Protein AF-A0A0F0H062-F1 (afdb_monomer)

Radius of gyration: 13.93 Å; Cα contacts (8 Å, |Δi|>4): 154; chains: 1; bounding box: 24×30×42 Å

Sequence (92 aa):
MITVFLSVYHFDGDPAALLPGYDRMFAGLQPDGVHACVVREDGISVYDGCPTRAEFEAFSTGEAFRTALATAGLPSPRIEALGEVHEPAMAT

Foldseek 3Di:
DFAFFKKKWAAFDQQVVAVQLVCQLCPPPDADDDWDWDQDRGYIMIIHTDRDPVVVVPQLPDPVNVVSCVVSVTDHTDMGGDGTDDDDDDDD

Solvent-accessible surface area (backbone atoms only — not comparable to full-atom values): 5269 Å² total; per-residue (Å²): 81,79,68,28,21,35,31,36,39,38,38,77,45,60,37,85,69,44,49,65,15,52,52,57,61,50,62,89,63,78,79,79,72,55,70,47,79,45,82,48,92,59,9,39,34,38,37,42,36,28,79,37,63,68,56,42,55,55,43,77,75,29,67,68,46,56,50,47,32,56,75,25,67,41,75,88,52,54,78,46,83,74,46,76,40,74,45,79,86,75,86,128

Nearest PDB structures (foldseek):
  2w25-assembly1_B  TM=5.236E-01  e=1.365E-01  Mycobacterium tuberculosis H37Rv
  2kjw-assembly1_A  TM=5.094E-01  e=1.761E-01  Thermus thermophilus
  5b0b-assembly2_B  TM=5.445E-01  e=1.745E+00  Cannabis sativa
  2p6s-assembly1_H  TM=5.547E-01  e=2.558E+00  Neisseria meningitidis MC58
  5t41-assembly1_A  TM=3.209E-01  e=2.932E-01  Mycobacterium avium 104

pLDDT: mean 92.6, std 8.12, range [61.66, 98.75]

Mean predicted aligned error: 3.73 Å

Structure (mmCIF, N/CA/C/O backbone):
data_AF-A0A0F0H062-F1
#
_entry.id   AF-A0A0F0H062-F1
#
loop_
_atom_site.group_PDB
_atom_site.id
_atom_site.type_symbol
_atom_site.label_atom_id
_atom_site.label_alt_id
_atom_site.label_comp_id
_atom_site.label_asym_id
_atom_site.label_entity_id
_atom_site.label_seq_id
_atom_site.pdbx_PDB_ins_code
_atom_site.Cartn_x
_atom_site.Cartn_y
_atom_site.Cartn_z
_atom_site.occupancy
_atom_site.B_iso_or_equiv
_atom_site.auth_seq_id
_atom_site.auth_comp_id
_atom_site.auth_asym_id
_atom_site.auth_atom_id
_atom_site.pdbx_PDB_model_num
ATOM 1 N N . MET A 1 1 ? 4.874 -10.537 -20.591 1.00 69.12 1 MET A N 1
ATOM 2 C CA . MET A 1 1 ? 5.403 -9.152 -20.653 1.00 69.12 1 MET A CA 1
ATOM 3 C C . MET A 1 1 ? 5.665 -8.704 -19.226 1.00 69.12 1 MET A C 1
ATOM 5 O O . MET A 1 1 ? 4.852 -9.052 -18.383 1.00 69.12 1 MET A O 1
ATOM 9 N N . ILE A 1 2 ? 6.783 -8.030 -18.929 1.00 72.06 2 ILE A N 1
ATOM 10 C CA . ILE A 1 2 ? 6.912 -7.359 -17.624 1.00 72.06 2 ILE A CA 1
ATOM 11 C C . ILE A 1 2 ? 6.068 -6.095 -17.682 1.00 72.06 2 ILE A C 1
ATOM 13 O O . ILE A 1 2 ? 6.221 -5.331 -18.635 1.00 72.06 2 ILE A O 1
ATOM 17 N N . THR A 1 3 ? 5.166 -5.915 -16.723 1.00 82.38 3 THR A N 1
ATOM 18 C CA . THR A 1 3 ? 4.207 -4.802 -16.755 1.00 82.38 3 THR A CA 1
ATOM 19 C C . THR A 1 3 ? 4.478 -3.757 -15.686 1.00 82.38 3 THR A C 1
ATOM 21 O O . THR A 1 3 ? 4.479 -2.572 -16.001 1.00 82.38 3 THR A O 1
ATOM 24 N N . VAL A 1 4 ? 4.786 -4.178 -14.458 1.00 91.81 4 VAL A N 1
ATOM 25 C CA . VAL A 1 4 ? 5.050 -3.283 -13.320 1.00 91.81 4 VAL A CA 1
ATOM 26 C C . VAL A 1 4 ? 6.085 -3.878 -12.360 1.00 91.81 4 VAL A C 1
ATOM 28 O O . VAL A 1 4 ? 6.340 -5.085 -12.357 1.00 91.81 4 VAL A O 1
ATOM 31 N N . PHE A 1 5 ? 6.658 -3.036 -11.505 1.00 94.81 5 PHE A N 1
ATOM 32 C CA . PHE A 1 5 ? 7.372 -3.423 -10.295 1.00 94.81 5 PHE A CA 1
ATOM 33 C C . PHE A 1 5 ? 6.408 -3.419 -9.104 1.00 94.81 5 PHE A C 1
ATOM 35 O O . PHE A 1 5 ? 5.815 -2.389 -8.786 1.00 94.81 5 PHE A O 1
ATOM 42 N N . LEU A 1 6 ? 6.251 -4.565 -8.445 1.00 96.44 6 LEU A N 1
ATOM 43 C CA . LEU A 1 6 ? 5.332 -4.748 -7.329 1.00 96.44 6 LEU A CA 1
ATOM 44 C C . LEU A 1 6 ? 6.025 -4.511 -5.988 1.00 96.44 6 LEU A C 1
ATOM 46 O O . LEU A 1 6 ? 7.133 -4.993 -5.728 1.00 96.44 6 LEU A O 1
ATOM 50 N N . SER A 1 7 ? 5.313 -3.817 -5.113 1.00 96.94 7 SER A N 1
ATOM 51 C CA . SER A 1 7 ? 5.695 -3.580 -3.726 1.00 96.94 7 S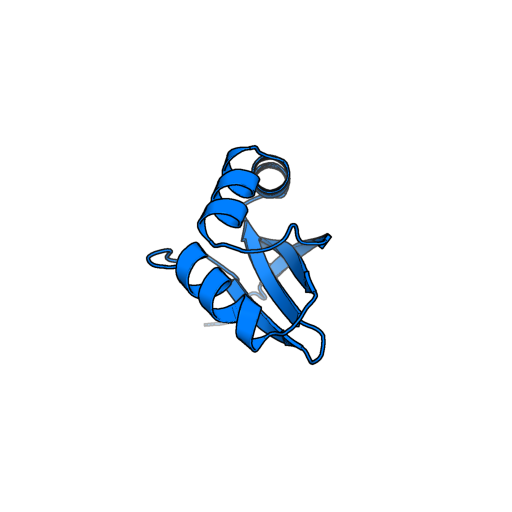ER A CA 1
ATOM 52 C C . SER A 1 7 ? 4.528 -3.858 -2.786 1.00 96.94 7 SER A C 1
ATOM 54 O O . SER A 1 7 ? 3.375 -3.923 -3.222 1.00 96.94 7 SER A O 1
ATOM 56 N N . VAL A 1 8 ? 4.833 -4.028 -1.499 1.00 98.12 8 VAL A N 1
ATOM 57 C CA . VAL A 1 8 ? 3.831 -4.134 -0.436 1.00 98.12 8 VAL A CA 1
ATOM 58 C C . VAL A 1 8 ? 4.109 -3.122 0.659 1.00 98.12 8 VAL A C 1
ATOM 60 O O . VAL A 1 8 ? 5.230 -3.002 1.155 1.00 98.12 8 VAL A O 1
ATOM 63 N N . TYR A 1 9 ? 3.054 -2.428 1.072 1.00 98.00 9 TYR A N 1
ATOM 64 C CA . TYR A 1 9 ? 3.043 -1.545 2.231 1.00 98.00 9 TYR A CA 1
ATOM 65 C C . TYR A 1 9 ? 2.249 -2.216 3.350 1.00 98.00 9 TYR A C 1
ATOM 67 O O . TYR A 1 9 ? 1.023 -2.329 3.277 1.00 98.00 9 TYR A O 1
ATOM 75 N N . HIS A 1 10 ? 2.947 -2.673 4.386 1.00 98.44 10 HIS A N 1
ATOM 76 C CA . HIS A 1 10 ? 2.338 -3.284 5.561 1.00 98.44 10 HIS A CA 1
ATOM 77 C C . HIS A 1 10 ? 2.082 -2.226 6.628 1.00 98.44 10 HIS A C 1
ATOM 79 O O . HIS A 1 10 ? 3.020 -1.675 7.210 1.00 98.44 10 HIS A O 1
ATOM 85 N N . PHE A 1 11 ? 0.808 -1.983 6.907 1.00 98.50 11 PHE A N 1
ATOM 86 C CA . PHE A 1 11 ? 0.370 -1.171 8.033 1.00 98.50 11 PHE A CA 1
ATOM 87 C C . PHE A 1 11 ? -0.117 -2.115 9.124 1.00 98.50 11 PHE A C 1
ATOM 89 O O . PHE A 1 11 ? -1.021 -2.914 8.878 1.00 98.50 11 PHE A O 1
ATOM 96 N N . ASP A 1 12 ? 0.479 -2.027 10.308 1.00 98.19 12 ASP A N 1
ATOM 97 C CA . ASP A 1 12 ? 0.025 -2.788 11.469 1.00 98.19 12 ASP A CA 1
ATOM 98 C C . ASP A 1 12 ? -0.925 -1.952 12.327 1.00 98.19 12 ASP A C 1
ATOM 100 O O . ASP A 1 12 ? -0.818 -0.723 12.386 1.00 98.19 12 ASP A O 1
ATOM 104 N N . GLY A 1 13 ? -1.824 -2.631 13.032 1.00 97.50 13 GLY A N 1
ATOM 105 C CA . GLY A 1 13 ? -2.802 -2.031 13.932 1.00 97.50 13 GLY A CA 1
ATOM 106 C C . GLY A 1 13 ? -4.206 -2.564 13.682 1.00 97.50 13 GLY A C 1
ATOM 107 O O . GLY A 1 13 ? -4.391 -3.560 12.993 1.00 97.50 13 GLY A O 1
ATOM 108 N N . ASP A 1 14 ? -5.207 -1.891 14.246 1.00 98.12 14 ASP A N 1
ATOM 109 C CA . ASP A 1 14 ? -6.611 -2.240 14.024 1.00 98.12 14 ASP A CA 1
ATOM 110 C C . ASP A 1 14 ? -7.022 -1.923 12.569 1.00 98.12 14 ASP A C 1
ATOM 112 O O . ASP A 1 14 ? -7.017 -0.747 12.181 1.00 98.12 14 ASP A O 1
ATOM 116 N N . PRO A 1 15 ? -7.417 -2.920 11.753 1.00 98.31 15 PRO A N 1
ATOM 117 C CA . PRO A 1 15 ? -7.858 -2.678 10.383 1.00 98.31 15 PRO A CA 1
ATOM 118 C C . PRO A 1 15 ? -9.038 -1.708 10.282 1.00 98.31 15 PRO A C 1
ATOM 120 O O . PRO A 1 15 ? -9.104 -0.932 9.328 1.00 98.31 15 PRO A O 1
ATOM 123 N N . ALA A 1 16 ? -9.942 -1.694 11.268 1.00 98.12 16 ALA A N 1
ATOM 124 C CA . ALA A 1 16 ? -11.076 -0.773 11.281 1.00 98.12 16 ALA A CA 1
ATOM 125 C C . ALA A 1 16 ? -10.633 0.693 11.428 1.00 98.12 16 ALA A C 1
ATOM 127 O O . ALA A 1 16 ? -11.308 1.596 10.933 1.00 98.12 16 ALA A O 1
ATOM 128 N N . ALA A 1 17 ? -9.481 0.933 12.062 1.00 97.75 17 ALA A N 1
ATOM 129 C CA . ALA A 1 17 ? -8.870 2.254 12.160 1.00 97.75 17 ALA A CA 1
ATOM 130 C C . ALA A 1 17 ? -8.035 2.617 10.917 1.00 97.75 17 ALA A C 1
ATOM 132 O O . ALA A 1 17 ? -7.925 3.796 10.577 1.00 97.75 17 ALA A O 1
ATOM 133 N N . LEU A 1 18 ? -7.457 1.625 10.229 1.00 98.62 18 LEU A N 1
ATOM 134 C CA . LEU A 1 18 ? -6.576 1.831 9.072 1.00 98.62 18 LEU A CA 1
ATOM 135 C C . LEU A 1 18 ? -7.339 2.040 7.758 1.00 98.62 18 LEU A C 1
ATOM 137 O O . LEU A 1 18 ? -6.962 2.902 6.963 1.00 98.62 18 LEU A O 1
ATOM 141 N N . LEU A 1 19 ? -8.418 1.286 7.528 1.00 98.50 19 LEU A N 1
ATOM 142 C CA . LEU A 1 19 ? -9.172 1.313 6.268 1.00 98.50 19 LEU A CA 1
ATOM 143 C C . LEU A 1 19 ? -9.684 2.713 5.878 1.00 98.50 19 LEU A C 1
ATOM 145 O O . LEU A 1 19 ? -9.454 3.110 4.738 1.00 98.50 19 LEU A O 1
ATOM 149 N N . PRO A 1 20 ? -10.250 3.536 6.786 1.00 98.38 20 PRO A N 1
ATOM 150 C CA . PRO A 1 20 ? -10.654 4.899 6.430 1.00 98.38 20 PRO A CA 1
ATOM 151 C C . PRO A 1 20 ? -9.482 5.796 6.005 1.00 98.38 20 PRO A C 1
ATOM 153 O O . PRO A 1 20 ? -9.655 6.743 5.238 1.00 98.38 20 PRO A O 1
ATOM 156 N N . GLY A 1 21 ? -8.278 5.545 6.529 1.00 97.94 21 GLY A N 1
ATOM 157 C CA . GLY A 1 21 ? -7.068 6.240 6.098 1.00 97.94 21 GLY A CA 1
ATOM 158 C C . GLY A 1 21 ? -6.638 5.810 4.700 1.00 97.94 21 GLY A C 1
ATOM 159 O O . GLY A 1 21 ? -6.383 6.663 3.853 1.00 97.94 21 GLY A O 1
ATOM 160 N N . TYR A 1 22 ? -6.643 4.503 4.438 1.00 97.50 22 TYR A N 1
ATOM 161 C CA . TYR A 1 22 ? -6.407 3.945 3.107 1.00 97.50 22 TYR A CA 1
ATOM 162 C C . TYR A 1 22 ? -7.388 4.519 2.070 1.00 97.50 22 TYR A C 1
ATOM 164 O O . TYR A 1 22 ? -6.946 5.061 1.058 1.00 97.50 22 TYR A O 1
ATOM 172 N N . ASP A 1 23 ? -8.689 4.528 2.368 1.00 97.06 23 ASP A N 1
ATOM 173 C CA . ASP A 1 23 ? -9.713 5.073 1.469 1.00 97.06 23 ASP A CA 1
ATOM 174 C C . ASP A 1 23 ? -9.468 6.554 1.153 1.00 97.06 23 ASP A C 1
ATOM 176 O O . ASP A 1 23 ? -9.593 6.976 0.006 1.00 97.06 23 ASP A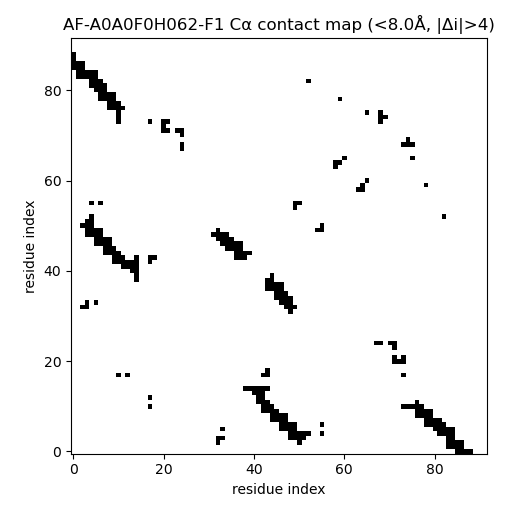 O 1
ATOM 180 N N . ARG A 1 24 ? -9.072 7.358 2.152 1.00 96.19 24 ARG A N 1
ATOM 181 C CA . ARG A 1 24 ? -8.710 8.771 1.943 1.00 96.19 24 ARG A CA 1
ATOM 182 C C . ARG A 1 24 ? -7.460 8.932 1.089 1.00 96.19 24 ARG A C 1
ATOM 184 O O . ARG A 1 24 ? -7.423 9.833 0.257 1.00 96.19 24 ARG A O 1
ATOM 191 N N . MET A 1 25 ? -6.446 8.098 1.308 1.00 93.50 25 MET A N 1
ATOM 192 C CA . MET A 1 25 ? -5.186 8.159 0.570 1.00 93.50 25 MET A CA 1
ATOM 193 C C . MET A 1 25 ? -5.386 7.855 -0.916 1.00 93.50 25 MET A C 1
ATOM 195 O O . MET A 1 25 ? -4.772 8.510 -1.754 1.00 93.50 25 MET A O 1
ATOM 199 N N . PHE A 1 26 ? -6.257 6.895 -1.231 1.00 90.44 26 PHE A N 1
ATOM 200 C CA . PHE A 1 26 ? -6.516 6.439 -2.598 1.00 90.44 26 PHE A CA 1
ATOM 201 C C . PHE A 1 26 ? -7.792 7.026 -3.222 1.00 90.44 26 PHE A C 1
ATOM 203 O O . PHE A 1 26 ? -8.153 6.680 -4.348 1.00 90.44 26 PHE A O 1
ATOM 210 N N . ALA A 1 27 ? -8.461 7.958 -2.540 1.00 91.50 27 ALA A N 1
ATOM 211 C CA . ALA A 1 27 ? -9.644 8.629 -3.062 1.00 91.50 27 ALA A CA 1
ATOM 212 C C . ALA A 1 27 ? -9.329 9.361 -4.380 1.00 91.50 27 ALA A C 1
ATOM 214 O O . ALA A 1 27 ? -8.585 10.340 -4.408 1.00 91.50 27 ALA A O 1
ATOM 215 N N . GLY A 1 28 ? -9.931 8.900 -5.481 1.00 79.31 28 GLY A N 1
ATOM 216 C CA . GLY A 1 28 ? -9.773 9.507 -6.807 1.00 79.31 28 GLY A CA 1
ATOM 217 C C . GLY A 1 28 ? -8.521 9.074 -7.575 1.00 79.31 28 GLY A C 1
ATOM 218 O O . GLY A 1 28 ? -8.315 9.555 -8.689 1.00 79.31 28 GLY A O 1
ATOM 219 N N . LEU A 1 29 ? -7.715 8.160 -7.028 1.00 80.94 29 LEU A N 1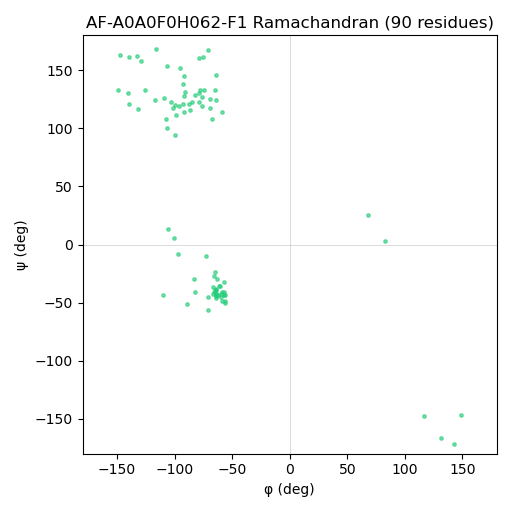
ATOM 220 C CA . LEU A 1 29 ? -6.638 7.511 -7.770 1.00 80.94 29 LEU A CA 1
ATOM 221 C C . LEU A 1 29 ? -7.214 6.417 -8.676 1.00 80.94 29 LEU A C 1
ATOM 223 O O . LEU A 1 29 ? -8.035 5.603 -8.258 1.00 80.94 29 LEU A O 1
ATOM 227 N N . GLN A 1 30 ? -6.771 6.406 -9.931 1.00 78.38 30 GLN A N 1
ATOM 228 C CA . GLN A 1 30 ? -7.024 5.319 -10.872 1.00 78.38 30 GLN A CA 1
ATOM 229 C C . GLN A 1 30 ? -5.708 4.557 -11.034 1.00 78.38 30 GLN A C 1
ATOM 231 O O . GLN A 1 30 ? -4.820 5.063 -11.721 1.00 78.38 30 GLN A O 1
ATOM 236 N N . PRO A 1 31 ? -5.528 3.413 -10.353 1.00 76.56 31 PRO A N 1
ATOM 237 C CA . PRO A 1 31 ? -4.288 2.661 -10.456 1.00 76.56 31 PRO A CA 1
ATOM 238 C C . PRO A 1 31 ? -4.121 2.129 -11.880 1.00 76.56 31 PRO A C 1
ATOM 240 O O . PRO A 1 31 ? -5.054 1.565 -12.454 1.00 76.56 31 PRO A O 1
ATOM 243 N N . ASP A 1 32 ? -2.926 2.307 -12.432 1.00 71.12 32 ASP A N 1
ATOM 244 C CA . ASP A 1 32 ? -2.521 1.710 -13.701 1.00 71.12 32 ASP A CA 1
ATOM 245 C C . ASP A 1 32 ? -1.669 0.474 -13.380 1.00 71.12 32 ASP A C 1
ATOM 247 O O . ASP A 1 32 ? -0.488 0.579 -13.051 1.00 71.12 32 ASP A O 1
ATOM 251 N N . GLY A 1 33 ? -2.307 -0.701 -13.343 1.00 80.88 33 GLY A N 1
ATOM 252 C CA . GLY A 1 33 ? -1.672 -1.971 -12.979 1.00 80.88 33 GLY A CA 1
ATOM 253 C C . GLY A 1 33 ? -2.239 -2.622 -11.713 1.00 80.88 33 GLY A C 1
ATOM 254 O O . GLY A 1 33 ? -3.437 -2.559 -11.434 1.00 80.88 33 GLY A O 1
ATOM 255 N N . VAL A 1 34 ? -1.378 -3.324 -10.968 1.00 88.31 34 VAL A N 1
ATOM 256 C CA . VAL A 1 34 ? -1.773 -4.083 -9.772 1.00 88.31 34 VAL A CA 1
ATOM 257 C C . VAL A 1 34 ? -2.001 -3.132 -8.601 1.00 88.31 34 VAL A C 1
ATOM 259 O O . VAL A 1 34 ? -1.065 -2.485 -8.147 1.00 88.31 34 VAL A O 1
ATOM 262 N N . HIS A 1 35 ? -3.220 -3.106 -8.069 1.00 93.31 35 HIS A N 1
ATOM 263 C CA . HIS A 1 35 ? -3.526 -2.444 -6.806 1.00 93.31 35 HIS A CA 1
ATOM 264 C C . HIS A 1 35 ? -4.507 -3.293 -5.996 1.00 93.31 35 HIS A C 1
ATOM 266 O O . HIS A 1 35 ? -5.609 -3.589 -6.461 1.00 93.31 35 HIS A O 1
ATOM 272 N N . ALA A 1 36 ? -4.115 -3.705 -4.792 1.00 95.19 36 ALA A N 1
ATOM 273 C CA . ALA A 1 36 ? -4.968 -4.491 -3.910 1.00 95.19 36 ALA A CA 1
ATOM 274 C C . ALA A 1 36 ? -4.672 -4.206 -2.438 1.00 95.19 36 ALA A C 1
ATOM 276 O O . ALA A 1 36 ? -3.525 -4.254 -2.005 1.00 95.19 36 ALA A O 1
ATOM 277 N N . CYS A 1 37 ? -5.719 -3.992 -1.645 1.00 97.81 37 CYS A N 1
ATOM 278 C CA . CYS A 1 37 ? -5.622 -3.927 -0.192 1.00 97.81 37 CYS A CA 1
ATOM 279 C C . CYS A 1 37 ? -6.099 -5.250 0.416 1.00 97.81 37 CYS A C 1
ATOM 281 O O . CYS A 1 37 ? -7.255 -5.641 0.258 1.00 97.81 37 CYS A O 1
ATOM 283 N N . VAL A 1 38 ? -5.199 -5.948 1.106 1.00 98.44 38 VAL A N 1
ATOM 284 C CA . VAL A 1 38 ? -5.492 -7.179 1.843 1.00 98.44 38 VAL A CA 1
ATOM 285 C C . VAL A 1 38 ? -5.652 -6.840 3.319 1.00 98.44 38 VAL A C 1
ATOM 287 O O . VAL A 1 38 ? -4.718 -6.356 3.959 1.00 98.44 38 VAL A O 1
ATOM 290 N N . VAL A 1 39 ? -6.833 -7.125 3.866 1.00 98.56 39 VAL A N 1
ATOM 291 C CA . VAL A 1 39 ? -7.115 -6.991 5.299 1.00 98.56 39 VAL A CA 1
ATOM 292 C C . VAL A 1 39 ? -6.615 -8.232 6.033 1.00 98.56 39 VAL A C 1
ATOM 294 O O . VAL A 1 39 ? -6.925 -9.359 5.648 1.00 98.56 39 VAL A O 1
ATOM 297 N N . ARG A 1 40 ? -5.835 -8.019 7.091 1.00 97.94 40 ARG A N 1
ATOM 298 C CA . ARG A 1 40 ? -5.298 -9.046 7.990 1.00 97.94 40 ARG A CA 1
ATOM 299 C C . ARG A 1 40 ? -5.874 -8.832 9.390 1.00 97.94 40 ARG A C 1
ATOM 301 O O . ARG A 1 40 ? -6.464 -7.794 9.666 1.00 97.94 40 ARG A O 1
ATOM 308 N N . GLU A 1 41 ? -5.694 -9.799 10.281 1.00 97.62 41 GLU A N 1
ATOM 309 C CA . GLU A 1 41 ? -6.108 -9.660 11.687 1.00 97.62 41 GLU A CA 1
ATOM 310 C C . GLU A 1 41 ? -5.376 -8.506 12.396 1.00 97.62 41 GLU A C 1
ATOM 312 O O . GLU A 1 41 ? -5.960 -7.797 13.208 1.00 97.62 41 GLU A O 1
ATOM 317 N N . ASP A 1 4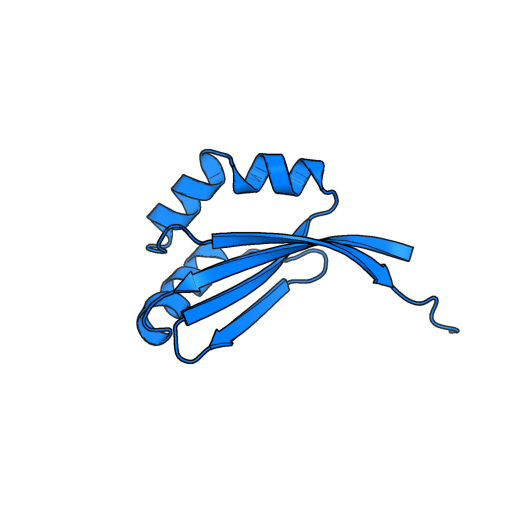2 ? -4.108 -8.296 12.044 1.00 97.00 42 ASP A N 1
ATOM 318 C CA . ASP A 1 42 ? -3.173 -7.359 12.668 1.00 97.00 42 ASP A CA 1
ATOM 319 C C . ASP A 1 42 ? -2.904 -6.099 11.826 1.00 97.00 42 ASP A C 1
ATOM 321 O O . ASP A 1 42 ? -1.949 -5.369 12.101 1.00 97.00 42 ASP A O 1
ATOM 325 N N . GLY A 1 43 ? -3.712 -5.841 10.791 1.00 98.50 43 GLY A N 1
ATOM 326 C CA . GLY A 1 43 ? -3.635 -4.613 10.001 1.00 98.50 43 GLY A CA 1
ATOM 327 C C . GLY A 1 43 ? -4.029 -4.789 8.537 1.00 98.50 43 GLY A C 1
ATOM 328 O O . GLY A 1 43 ? -4.892 -5.596 8.198 1.00 98.50 43 GLY A O 1
ATOM 329 N N . ILE A 1 44 ? -3.390 -4.034 7.642 1.00 98.75 44 ILE A N 1
ATOM 330 C CA . ILE A 1 44 ? -3.608 -4.131 6.190 1.00 98.75 44 ILE A CA 1
ATOM 331 C C . ILE A 1 44 ? -2.285 -4.272 5.432 1.00 98.75 44 ILE A C 1
ATOM 333 O O . ILE A 1 44 ? -1.206 -3.943 5.929 1.00 98.75 44 ILE A O 1
ATOM 337 N N . SER A 1 45 ? -2.346 -4.815 4.222 1.00 98.62 45 SER A N 1
ATOM 338 C CA . SER A 1 45 ? -1.219 -4.887 3.290 1.00 98.62 45 SER A CA 1
ATOM 339 C C . SER A 1 45 ? -1.669 -4.407 1.925 1.00 98.62 45 SER A C 1
ATOM 341 O O . SER A 1 45 ? -2.558 -5.001 1.321 1.00 98.62 45 SER A O 1
ATOM 343 N N . VAL A 1 46 ? -1.077 -3.309 1.467 1.00 97.50 46 VAL A N 1
ATOM 344 C CA . VAL A 1 46 ? -1.399 -2.711 0.172 1.00 97.50 46 VAL A CA 1
ATOM 345 C C . VAL A 1 46 ? -0.351 -3.163 -0.829 1.00 97.50 46 VAL A C 1
ATOM 347 O O . VAL A 1 46 ? 0.812 -2.793 -0.709 1.00 97.50 46 VAL A O 1
ATOM 350 N N . TYR A 1 47 ? -0.770 -3.984 -1.781 1.00 96.81 47 TYR A N 1
ATOM 351 C CA . TYR A 1 47 ? 0.000 -4.376 -2.950 1.00 96.81 47 TYR A CA 1
ATOM 352 C C . TYR A 1 47 ? -0.194 -3.309 -4.013 1.00 96.81 47 TYR A C 1
ATOM 354 O O . TYR A 1 47 ? -1.332 -3.035 -4.392 1.00 96.81 47 TYR A O 1
ATOM 362 N N . ASP A 1 48 ? 0.898 -2.722 -4.481 1.00 94.19 48 ASP A N 1
ATOM 363 C CA . ASP A 1 48 ? 0.851 -1.613 -5.428 1.00 94.19 48 ASP A CA 1
ATOM 364 C C . ASP A 1 48 ? 1.958 -1.750 -6.473 1.00 94.19 48 ASP A C 1
ATOM 366 O O . ASP A 1 48 ? 3.128 -2.010 -6.148 1.00 94.19 48 ASP A O 1
ATOM 370 N N . GLY A 1 49 ? 1.555 -1.628 -7.733 1.00 93.38 49 GLY A N 1
ATOM 371 C CA . GLY A 1 49 ? 2.417 -1.663 -8.898 1.00 93.38 49 GLY A CA 1
ATOM 372 C C . GLY A 1 49 ? 2.872 -0.263 -9.292 1.00 93.38 49 GLY A C 1
ATOM 373 O O . GLY A 1 49 ? 2.059 0.626 -9.514 1.00 93.38 49 GLY A O 1
ATOM 374 N N . CYS A 1 50 ? 4.181 -0.091 -9.444 1.00 91.12 50 CYS A N 1
ATOM 375 C CA . CYS A 1 50 ? 4.793 1.081 -10.070 1.00 91.12 50 CYS A CA 1
ATOM 376 C C . CYS A 1 50 ? 5.332 0.705 -11.460 1.00 91.12 50 CYS A 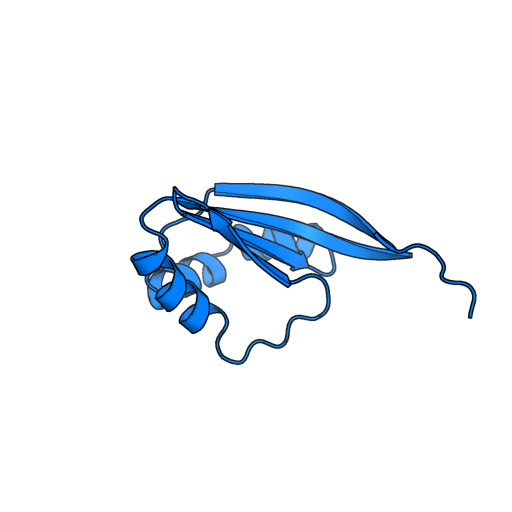C 1
ATOM 378 O O . CYS A 1 50 ? 5.711 -0.452 -11.651 1.00 91.12 50 CYS A O 1
ATOM 380 N N . PRO A 1 51 ? 5.457 1.635 -12.425 1.00 91.44 51 PRO A N 1
ATOM 381 C CA . PRO A 1 51 ? 5.981 1.284 -13.748 1.00 91.44 51 PRO A CA 1
ATOM 382 C C . PRO A 1 51 ? 7.416 0.733 -13.683 1.00 91.44 51 PRO A C 1
ATOM 384 O O . PRO A 1 51 ? 7.764 -0.200 -14.406 1.00 91.44 51 PRO A O 1
ATOM 387 N N . THR A 1 52 ? 8.244 1.249 -12.769 1.00 92.81 52 THR A N 1
ATOM 388 C CA . THR A 1 52 ? 9.621 0.782 -12.561 1.00 92.81 52 THR A CA 1
ATOM 389 C C . THR A 1 52 ? 10.027 0.713 -11.088 1.00 92.81 52 THR A C 1
ATOM 391 O O . THR A 1 52 ? 9.469 1.386 -10.221 1.00 92.81 52 THR A O 1
ATOM 394 N N . ARG A 1 53 ? 11.092 -0.053 -10.805 1.00 94.88 53 ARG A N 1
ATOM 395 C CA . ARG A 1 53 ? 11.739 -0.081 -9.483 1.00 94.88 53 ARG A CA 1
ATOM 396 C C . ARG A 1 53 ? 12.219 1.304 -9.035 1.00 94.88 53 ARG A C 1
ATOM 398 O O . ARG A 1 53 ? 12.081 1.645 -7.866 1.00 94.88 53 ARG A O 1
ATOM 405 N N . ALA A 1 54 ? 12.785 2.086 -9.953 1.00 95.06 54 ALA A N 1
ATOM 406 C CA . ALA A 1 54 ? 13.325 3.407 -9.641 1.00 95.06 54 ALA A CA 1
ATOM 407 C C . ALA A 1 54 ? 12.223 4.387 -9.208 1.00 95.06 54 ALA A C 1
ATOM 409 O O . ALA A 1 54 ? 12.420 5.155 -8.269 1.00 95.06 54 ALA A O 1
ATOM 410 N N . GLU A 1 55 ? 11.053 4.335 -9.849 1.00 93.06 55 GLU A N 1
ATOM 411 C CA . GLU A 1 55 ? 9.894 5.140 -9.445 1.00 93.06 55 GLU A CA 1
ATOM 412 C C . GLU A 1 55 ? 9.355 4.713 -8.083 1.00 93.06 55 GLU A C 1
ATOM 414 O O . GLU A 1 55 ? 9.102 5.574 -7.241 1.00 93.06 55 GLU A O 1
ATOM 419 N N . PHE A 1 56 ? 9.259 3.403 -7.830 1.00 94.12 56 PHE A N 1
ATOM 420 C CA . PHE A 1 56 ? 8.906 2.886 -6.509 1.00 94.12 56 PHE A CA 1
ATOM 421 C C . PHE A 1 56 ? 9.866 3.406 -5.425 1.00 94.12 56 PHE A C 1
ATOM 423 O O . PHE A 1 56 ? 9.418 3.933 -4.405 1.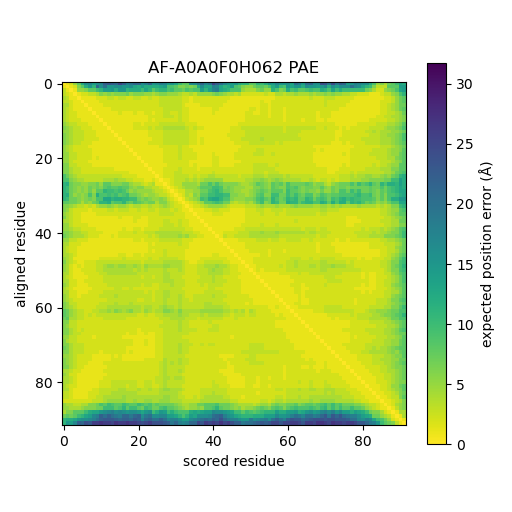00 94.12 56 PHE A O 1
ATOM 430 N N . GLU A 1 57 ? 11.181 3.296 -5.629 1.00 95.44 57 GLU A N 1
ATOM 431 C CA . GLU A 1 57 ? 12.187 3.729 -4.650 1.00 95.44 57 GLU A CA 1
ATOM 432 C C . GLU A 1 57 ? 12.133 5.248 -4.415 1.00 95.44 57 GLU A C 1
ATOM 434 O O . GLU A 1 57 ? 12.156 5.701 -3.267 1.00 95.44 57 GLU A O 1
ATOM 439 N N . ALA A 1 58 ? 12.003 6.040 -5.484 1.00 94.19 58 ALA A N 1
ATOM 440 C CA . ALA A 1 58 ? 11.893 7.494 -5.392 1.00 94.19 58 ALA A CA 1
ATOM 441 C C . ALA A 1 58 ? 10.618 7.939 -4.657 1.00 94.19 58 ALA A C 1
ATOM 443 O O . ALA A 1 58 ? 10.666 8.852 -3.829 1.00 94.19 58 ALA A O 1
ATOM 444 N N . PHE A 1 59 ? 9.483 7.291 -4.932 1.00 92.00 59 PHE A N 1
ATOM 445 C CA . PHE A 1 59 ? 8.210 7.605 -4.292 1.00 92.00 59 PHE A CA 1
ATOM 446 C C . PHE A 1 59 ? 8.194 7.181 -2.820 1.00 92.00 59 PHE A C 1
ATOM 448 O O . PHE A 1 59 ? 7.997 8.020 -1.940 1.00 92.00 59 PHE A O 1
ATOM 455 N N . SER A 1 60 ? 8.457 5.902 -2.541 1.00 93.00 60 SER A N 1
ATOM 456 C CA . SER A 1 60 ? 8.312 5.293 -1.209 1.00 93.00 60 SER A CA 1
ATOM 457 C C . SER A 1 60 ? 9.267 5.862 -0.151 1.00 93.00 60 SER A C 1
ATOM 459 O O . SER A 1 60 ? 8.966 5.829 1.043 1.00 93.00 60 SER A O 1
ATOM 461 N N . THR A 1 61 ? 10.402 6.436 -0.564 1.00 93.56 61 THR A N 1
ATOM 462 C CA . THR A 1 61 ? 11.361 7.110 0.334 1.00 93.56 61 THR A CA 1
ATOM 463 C C . THR A 1 61 ? 11.187 8.635 0.378 1.00 93.56 61 THR A C 1
ATOM 465 O O . THR A 1 61 ? 11.799 9.322 1.208 1.00 93.56 61 THR A O 1
ATOM 468 N N . GLY A 1 62 ? 10.332 9.179 -0.489 1.00 93.44 62 GLY A N 1
ATOM 469 C CA . GLY A 1 62 ? 10.131 10.607 -0.687 1.00 93.44 62 GLY A CA 1
ATOM 470 C C . GLY A 1 62 ? 9.317 11.293 0.413 1.00 93.44 62 GLY A C 1
ATOM 471 O O . GLY A 1 62 ? 8.571 10.682 1.179 1.00 93.44 62 GLY A O 1
ATOM 472 N N . GLU A 1 63 ? 9.442 12.618 0.479 1.00 95.56 63 GLU A N 1
ATOM 473 C CA . GLU A 1 63 ? 8.645 13.450 1.389 1.00 95.56 63 GLU A CA 1
ATOM 474 C C . GLU A 1 63 ? 7.161 13.456 1.015 1.00 95.56 63 GLU A C 1
ATOM 476 O O . GLU A 1 63 ? 6.311 13.408 1.899 1.00 95.56 63 GLU A O 1
ATOM 481 N N . ALA A 1 64 ? 6.847 13.436 -0.283 1.00 92.31 64 ALA A N 1
ATOM 482 C CA . ALA A 1 64 ? 5.472 13.406 -0.771 1.00 92.31 64 ALA A CA 1
ATOM 483 C C . ALA A 1 64 ? 4.690 12.200 -0.223 1.00 92.31 64 ALA A C 1
ATOM 485 O O . ALA A 1 64 ? 3.568 12.364 0.251 1.00 92.31 64 ALA A O 1
ATOM 486 N N . PHE A 1 65 ? 5.304 11.013 -0.209 1.00 94.62 65 PHE A N 1
ATOM 487 C CA . PHE A 1 65 ? 4.690 9.810 0.347 1.00 94.62 65 PHE A CA 1
ATOM 488 C C . PHE A 1 65 ? 4.448 9.932 1.856 1.00 94.62 65 PHE A C 1
ATOM 490 O O . PHE A 1 65 ? 3.340 9.681 2.326 1.00 94.62 65 PHE A O 1
ATOM 497 N N . ARG A 1 66 ? 5.441 10.407 2.622 1.00 96.00 66 ARG A N 1
ATOM 498 C CA . ARG A 1 66 ? 5.280 10.639 4.071 1.00 96.00 66 ARG A CA 1
ATOM 499 C C . ARG A 1 66 ? 4.163 11.636 4.377 1.00 96.00 66 ARG A C 1
ATOM 501 O O . ARG A 1 66 ? 3.376 11.411 5.293 1.00 96.00 66 ARG A O 1
ATOM 508 N N . THR A 1 67 ? 4.080 12.716 3.605 1.00 95.94 67 THR A N 1
ATOM 509 C CA . THR A 1 67 ? 3.016 13.715 3.736 1.00 95.94 67 THR A CA 1
ATOM 510 C C . THR A 1 67 ? 1.653 13.110 3.417 1.00 95.94 67 THR A C 1
ATOM 512 O O . THR A 1 67 ? 0.719 13.313 4.186 1.00 95.94 67 THR A O 1
ATOM 515 N N . ALA A 1 68 ? 1.539 12.311 2.351 1.00 94.56 68 ALA A N 1
ATOM 516 C CA . ALA A 1 68 ? 0.295 11.629 1.997 1.00 94.56 68 ALA A CA 1
ATOM 517 C C . ALA A 1 68 ? -0.189 10.694 3.117 1.00 94.56 68 ALA A C 1
ATOM 519 O O . ALA A 1 68 ? -1.357 10.758 3.496 1.00 94.56 68 ALA A O 1
ATOM 520 N N . LEU A 1 69 ? 0.713 9.901 3.709 1.00 96.69 69 LEU A N 1
ATOM 521 C CA . LEU A 1 69 ? 0.402 9.056 4.867 1.00 96.69 69 LEU A CA 1
ATOM 522 C C . LEU A 1 69 ? -0.110 9.880 6.053 1.00 96.69 69 LEU A C 1
ATOM 524 O O . LEU A 1 69 ? -1.163 9.574 6.613 1.00 96.69 69 LEU A O 1
ATOM 528 N N . ALA A 1 70 ? 0.594 10.961 6.400 1.00 97.12 70 ALA A N 1
ATOM 529 C CA . ALA A 1 70 ? 0.205 11.834 7.503 1.00 97.12 70 ALA A CA 1
ATOM 530 C C . ALA A 1 70 ? -1.167 12.491 7.264 1.00 97.12 70 ALA A C 1
ATOM 532 O O . ALA A 1 70 ? -2.009 12.504 8.161 1.00 97.12 70 ALA A O 1
ATOM 533 N N . THR A 1 71 ? -1.431 12.986 6.051 1.00 96.56 71 THR A N 1
ATOM 534 C CA . THR A 1 71 ? -2.730 13.560 5.662 1.00 96.56 71 THR A CA 1
ATOM 535 C C . THR A 1 71 ? -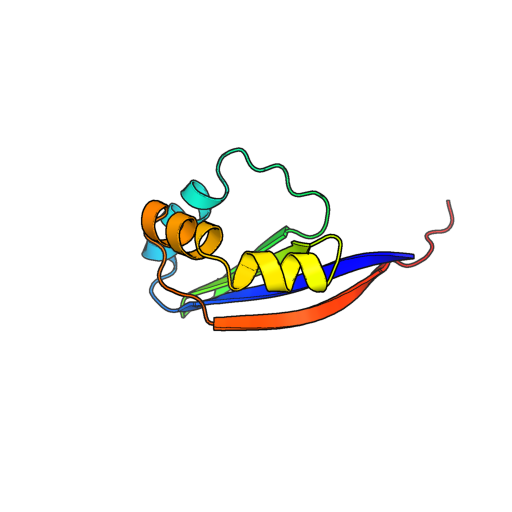3.852 12.521 5.699 1.00 96.56 71 THR A C 1
ATOM 537 O O . THR A 1 71 ? -4.959 12.820 6.150 1.00 96.56 71 THR A O 1
ATOM 540 N N . ALA A 1 72 ? -3.564 11.289 5.281 1.00 96.88 72 ALA A N 1
ATOM 541 C CA . ALA A 1 72 ? -4.487 10.163 5.342 1.00 96.88 72 ALA A CA 1
ATOM 542 C C . ALA A 1 72 ? -4.700 9.626 6.768 1.00 96.88 72 ALA A C 1
ATOM 544 O O . ALA A 1 72 ? -5.609 8.826 6.993 1.00 96.88 72 ALA A O 1
ATOM 545 N N . GLY A 1 73 ? -3.903 10.065 7.747 1.00 97.06 73 GLY A N 1
ATOM 546 C CA . GLY A 1 73 ? -3.931 9.548 9.115 1.00 97.06 73 GLY A CA 1
ATOM 547 C C . GLY A 1 73 ? -3.433 8.105 9.229 1.00 97.06 73 GLY A C 1
ATOM 548 O O . GLY A 1 73 ? -3.843 7.399 10.146 1.00 97.06 73 GLY A O 1
ATOM 549 N N . LEU A 1 74 ? -2.589 7.664 8.295 1.00 97.88 74 LEU A N 1
ATOM 550 C CA . LEU A 1 74 ? -1.969 6.344 8.309 1.00 97.88 74 LEU A CA 1
ATOM 551 C C . LEU A 1 74 ? -0.612 6.390 9.031 1.00 97.88 74 LEU A C 1
ATOM 553 O O . LEU A 1 74 ? 0.112 7.385 8.918 1.00 97.88 74 LEU A O 1
ATOM 557 N N . PRO A 1 75 ? -0.232 5.323 9.758 1.00 97.25 75 PRO A N 1
ATOM 558 C CA . PRO A 1 75 ? 1.108 5.209 10.315 1.00 97.25 75 PRO A 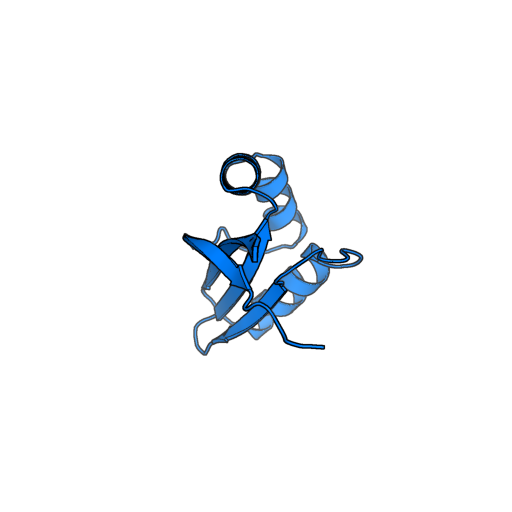CA 1
ATOM 559 C C . PRO A 1 75 ? 2.138 4.959 9.206 1.00 97.25 75 PRO A C 1
ATOM 561 O O . PRO A 1 75 ? 1.793 4.610 8.079 1.00 97.25 75 PRO A O 1
ATOM 564 N N . SER A 1 76 ? 3.424 5.083 9.534 1.00 96.62 76 SER A N 1
ATOM 565 C CA . SER A 1 76 ? 4.488 4.640 8.628 1.00 96.62 76 SER A CA 1
ATOM 566 C C . SER A 1 76 ? 4.406 3.119 8.421 1.00 96.62 76 SER A C 1
ATOM 568 O O . SER A 1 76 ? 4.462 2.386 9.413 1.00 96.62 76 SER A O 1
ATOM 570 N N . PRO A 1 77 ? 4.306 2.623 7.176 1.00 97.75 77 PRO A N 1
ATOM 571 C CA . PRO A 1 77 ? 4.285 1.193 6.910 1.00 97.75 77 PRO A CA 1
ATOM 572 C C . PRO A 1 77 ? 5.692 0.591 6.958 1.00 97.75 77 PRO A C 1
ATOM 574 O O . PRO A 1 77 ? 6.694 1.282 6.752 1.00 97.75 77 PRO A O 1
ATOM 577 N N . ARG A 1 78 ? 5.772 -0.732 7.129 1.00 97.69 78 ARG A N 1
ATOM 578 C CA . ARG A 1 78 ? 6.932 -1.490 6.638 1.00 97.69 78 ARG A CA 1
ATOM 579 C C . ARG A 1 78 ? 6.764 -1.707 5.143 1.00 97.69 78 ARG A C 1
ATOM 581 O O . ARG A 1 78 ? 5.705 -2.151 4.709 1.00 97.69 78 ARG A O 1
ATOM 588 N N . ILE A 1 79 ? 7.802 -1.405 4.379 1.00 97.75 79 ILE A N 1
ATOM 589 C CA . ILE A 1 79 ? 7.760 -1.464 2.919 1.00 97.75 79 ILE A CA 1
ATOM 590 C C . ILE A 1 79 ? 8.616 -2.636 2.457 1.00 97.75 79 ILE A C 1
ATOM 592 O O . ILE A 1 79 ? 9.788 -2.729 2.824 1.00 97.75 79 ILE A O 1
ATOM 596 N N . GLU A 1 80 ? 8.029 -3.512 1.651 1.00 97.94 80 GLU A N 1
ATOM 597 C CA . GLU A 1 80 ? 8.701 -4.647 1.030 1.00 97.94 80 GLU A CA 1
ATOM 598 C C . GLU A 1 80 ? 8.680 -4.494 -0.494 1.00 97.94 80 GLU A C 1
ATOM 600 O O . GLU A 1 80 ? 7.628 -4.336 -1.112 1.00 97.94 80 GLU A O 1
ATOM 605 N N . ALA A 1 81 ? 9.858 -4.537 -1.112 1.00 97.44 81 ALA A N 1
ATOM 606 C CA . ALA A 1 81 ? 9.995 -4.579 -2.561 1.00 97.44 81 ALA A CA 1
ATOM 607 C C . ALA A 1 81 ? 9.917 -6.042 -3.023 1.00 97.44 81 ALA A C 1
ATOM 609 O O . ALA A 1 81 ? 10.798 -6.826 -2.671 1.00 97.44 81 ALA A O 1
ATOM 610 N N . LEU A 1 82 ? 8.890 -6.413 -3.798 1.00 96.88 82 LEU A N 1
ATOM 611 C CA . LEU A 1 82 ? 8.679 -7.809 -4.201 1.00 96.88 82 LEU A CA 1
ATOM 612 C C . LEU A 1 82 ? 9.410 -8.158 -5.497 1.00 96.88 82 LEU A C 1
ATOM 614 O O . LEU A 1 82 ? 10.137 -9.149 -5.544 1.00 96.88 82 LEU A O 1
ATOM 618 N N . GLY A 1 83 ? 9.232 -7.357 -6.552 1.00 95.69 83 GLY A N 1
ATOM 619 C CA . GLY A 1 83 ? 9.890 -7.595 -7.837 1.00 95.69 83 GLY A CA 1
ATOM 620 C C . GLY A 1 83 ? 9.040 -7.282 -9.063 1.00 95.69 83 GLY A C 1
ATOM 621 O O . GLY A 1 83 ? 7.958 -6.710 -8.975 1.00 95.69 83 GLY A O 1
ATOM 622 N N . GLU A 1 84 ? 9.558 -7.656 -10.229 1.00 95.19 84 GLU A N 1
ATOM 623 C CA . GLU A 1 84 ? 8.897 -7.454 -11.520 1.00 95.19 84 GLU A CA 1
ATOM 624 C C . GLU A 1 84 ? 7.740 -8.442 -11.725 1.00 95.19 84 GLU A C 1
ATOM 626 O O . GLU A 1 84 ? 7.890 -9.651 -11.533 1.00 95.19 84 GLU A O 1
ATOM 631 N N . VAL A 1 85 ? 6.584 -7.934 -12.157 1.00 91.56 85 VAL A N 1
ATOM 632 C CA . VAL A 1 85 ? 5.406 -8.749 -12.470 1.00 91.56 85 VAL A CA 1
ATOM 633 C C . VAL A 1 85 ? 5.483 -9.218 -13.914 1.00 91.56 85 VAL A C 1
ATOM 635 O O . VAL A 1 85 ? 5.507 -8.408 -14.838 1.00 91.56 85 VAL A O 1
ATOM 638 N N . HIS A 1 86 ? 5.488 -10.537 -14.109 1.00 90.12 86 HIS A N 1
ATOM 639 C CA . HIS A 1 86 ? 5.395 -11.155 -15.425 1.00 90.12 86 HIS A CA 1
ATOM 640 C C . HIS A 1 86 ? 3.955 -11.550 -15.747 1.00 90.12 86 HIS A C 1
ATOM 642 O O . HIS A 1 86 ? 3.389 -12.432 -15.103 1.00 90.12 86 HIS A O 1
ATOM 648 N N . GLU A 1 87 ? 3.399 -10.973 -16.808 1.00 84.00 87 GLU A N 1
ATOM 649 C CA . GLU A 1 87 ? 2.119 -11.407 -17.361 1.00 84.00 87 GLU A CA 1
ATOM 650 C C . GLU A 1 87 ? 2.312 -12.469 -18.449 1.00 84.00 87 GLU A C 1
ATOM 652 O O . GLU A 1 87 ? 3.135 -12.268 -19.361 1.00 84.00 87 GLU A O 1
ATOM 657 N N . PRO A 1 88 ? 1.562 -13.586 -18.388 1.00 83.81 88 PRO A N 1
ATOM 658 C CA . PRO A 1 88 ? 1.625 -14.611 -19.415 1.00 83.81 88 PRO A CA 1
ATOM 659 C C . PRO A 1 88 ? 1.142 -14.047 -20.753 1.00 83.81 88 PRO A C 1
ATOM 661 O O . PRO A 1 88 ? 0.218 -13.237 -20.816 1.00 83.81 88 PRO A O 1
ATOM 664 N N . ALA A 1 89 ? 1.739 -14.515 -21.848 1.00 77.44 89 ALA A N 1
ATOM 665 C CA . ALA A 1 89 ? 1.164 -14.285 -23.165 1.00 77.44 89 ALA A CA 1
ATOM 666 C C . ALA A 1 89 ? -0.147 -15.081 -23.266 1.00 77.44 89 ALA A C 1
ATOM 668 O O . ALA A 1 89 ? -0.130 -16.310 -23.332 1.00 77.44 89 ALA A O 1
ATOM 669 N N . MET A 1 90 ? -1.281 -14.386 -23.237 1.00 74.75 90 MET A N 1
ATOM 670 C CA . MET A 1 90 ? -2.594 -14.994 -23.446 1.00 74.75 90 MET A CA 1
ATOM 671 C C . MET A 1 90 ? -2.808 -15.202 -24.949 1.00 74.75 90 MET A C 1
ATOM 673 O O . MET A 1 90 ? -2.730 -14.248 -25.724 1.00 74.75 90 MET A O 1
ATOM 677 N N . ALA A 1 91 ? -3.064 -16.444 -25.368 1.00 66.75 91 ALA A N 1
ATOM 678 C CA . ALA A 1 91 ? -3.520 -16.720 -26.728 1.00 66.75 91 ALA A CA 1
ATOM 679 C C . ALA A 1 91 ? -4.946 -16.172 -26.886 1.00 66.75 91 ALA A C 1
ATOM 681 O O . ALA A 1 91 ? -5.810 -16.469 -26.060 1.00 66.75 91 ALA A O 1
ATOM 682 N N . THR A 1 92 ? -5.145 -15.324 -27.896 1.00 61.66 92 THR A N 1
ATOM 683 C CA . THR A 1 92 ? -6.434 -14.691 -28.219 1.00 61.66 92 THR A CA 1
ATOM 684 C C . THR A 1 92 ? -7.346 -15.645 -28.975 1.00 61.66 92 THR A C 1
ATOM 686 O O . THR A 1 92 ? -6.818 -16.414 -29.811 1.00 61.66 92 THR A O 1
#

Organism: Lentzea aerocolonigenes (NCBI:txid68170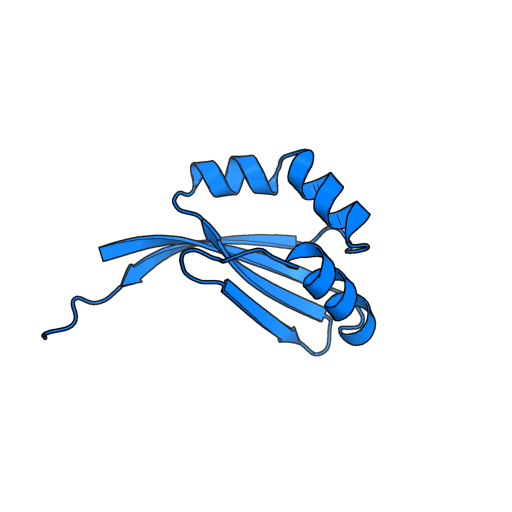)

Secondary structure (DSSP, 8-state):
-EEEEEEEEEEES-HHHHHHHHHHHHTT---SS-EEEEEETTEEEEEEEESSHHHHHHHHTSHHHHHHHHHHTPPPPEEEEEEEEEPP----